Protein AF-A0A2G9TG13-F1 (afdb_monomer_lite)

Foldseek 3Di:
DDDPDDDDDDDDDDDDDDQLPPDDPVVLVPDDPVVNVVSCVDNVPGDDDCVVPPPVPDDQQPAFHPQPDAAPPPRHGGHHVVPDPD

Organism: Teladorsagia circumcincta (NCBI:txid45464)

Secondary structure (DSSP, 8-state):
-------PPP--------------HHHHTTS-HHHHHHHHHHHHHPPPPGGG-----SSTTSSPPPTT-B-TTT--BSS-GGG---

Sequence (86 aa):
GVNTGVVMRPSTAETGLVAPAHMNPEEFEKLSEEDQIAHIKDVSTAKYHSSNFQKKTTNIMSGPPPPTYTCNRCYQPGHWYKNCPM

Radius of gyration: 25.09 Å; chains: 1; bounding box: 49×34×72 Å

pLDDT: mean 73.38, std 18.07, range [38.03, 94.31]

InterPro domains:
  IPR001878 Zinc finger, CCHC-type [PS50158] (71-85)
  IPR025829 Zinc knuckle CX2CX3GHX4C [PF13696] (66-86)
  IPR036875 Zinc finger, CCHC-type superfamily [SSF57756] (52-85)

Structure (mmCIF, N/CA/C/O backbone):
data_AF-A0A2G9TG13-F1
#
_entry.id   AF-A0A2G9TG13-F1
#
loop_
_atom_site.group_PDB
_atom_site.id
_atom_site.type_symbol
_atom_site.label_atom_id
_atom_site.label_alt_id
_atom_site.label_comp_id
_atom_site.label_asym_id
_atom_site.label_entity_id
_atom_site.label_seq_id
_atom_site.pdbx_PDB_ins_code
_atom_site.Cartn_x
_atom_site.Cartn_y
_atom_site.Cartn_z
_atom_site.occupancy
_atom_site.B_iso_or_equiv
_atom_site.auth_seq_id
_atom_site.auth_comp_id
_atom_site.auth_asym_id
_atom_site.auth_atom_id
_atom_site.pdbx_PDB_model_num
ATOM 1 N N . GLY A 1 1 ? -8.342 -17.162 50.559 1.00 38.22 1 GLY A N 1
ATOM 2 C CA . GLY A 1 1 ? -9.549 -17.567 49.818 1.00 38.22 1 GLY A CA 1
ATOM 3 C C . GLY A 1 1 ? -9.575 -16.818 48.510 1.00 38.22 1 GLY A C 1
ATOM 4 O O . GLY A 1 1 ? -9.398 -15.609 48.536 1.00 38.22 1 GLY A O 1
ATOM 5 N N . VAL A 1 2 ? -9.722 -17.517 47.387 1.00 49.41 2 VAL A N 1
ATOM 6 C CA . VAL A 1 2 ? -9.891 -16.888 46.071 1.00 49.41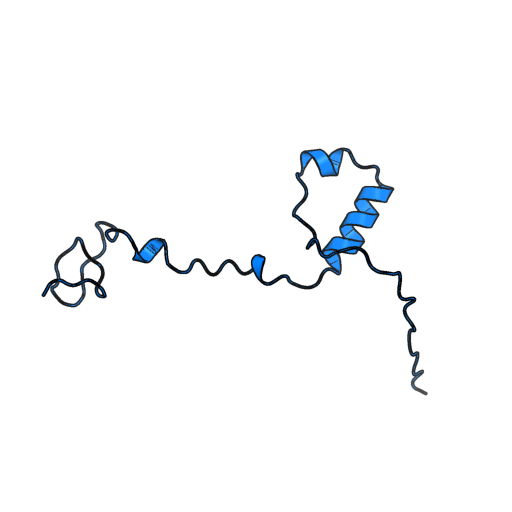 2 VAL A CA 1
ATOM 7 C C . VAL A 1 2 ? -11.386 -16.830 45.770 1.00 49.41 2 VAL A C 1
ATOM 9 O O . VAL A 1 2 ? -12.060 -17.855 45.746 1.00 49.41 2 VAL A O 1
ATOM 12 N N . ASN A 1 3 ? -11.934 -15.622 45.648 1.00 40.31 3 ASN A N 1
ATOM 13 C CA . ASN A 1 3 ? -13.332 -15.417 45.290 1.00 40.31 3 ASN A CA 1
ATOM 14 C C . ASN A 1 3 ? -13.503 -15.716 43.793 1.00 40.31 3 ASN A C 1
ATOM 16 O O . ASN A 1 3 ? -13.016 -14.984 42.938 1.00 40.31 3 ASN A O 1
ATOM 20 N N . THR A 1 4 ? -14.186 -16.815 43.489 1.00 53.50 4 THR A N 1
ATOM 21 C CA . THR A 1 4 ? -14.698 -17.143 42.158 1.00 53.50 4 THR A CA 1
ATOM 22 C C . THR A 1 4 ? -15.952 -16.308 41.894 1.00 53.50 4 THR A C 1
ATOM 24 O O . THR A 1 4 ? -17.067 -16.739 42.186 1.00 53.50 4 THR A O 1
ATOM 27 N N . GLY A 1 5 ? -15.784 -15.087 41.389 1.00 39.84 5 GLY A N 1
ATOM 28 C CA . GLY A 1 5 ? -16.891 -14.249 40.932 1.00 39.84 5 GLY A CA 1
ATOM 29 C C . GLY A 1 5 ? -17.221 -14.530 39.468 1.00 39.84 5 GLY A C 1
ATOM 30 O O . GLY A 1 5 ? -16.604 -13.958 38.573 1.00 39.84 5 GLY A O 1
ATOM 31 N N . VAL A 1 6 ? -18.190 -15.412 39.212 1.00 52.66 6 VAL A N 1
ATOM 32 C CA . VAL A 1 6 ? -18.829 -15.539 37.893 1.00 52.66 6 VAL A CA 1
ATOM 33 C C . VAL A 1 6 ? -19.605 -14.249 37.623 1.00 52.66 6 VAL A C 1
ATOM 35 O O . VAL A 1 6 ? -20.621 -13.987 38.261 1.00 52.66 6 VAL A O 1
ATOM 38 N N . VAL A 1 7 ? -19.132 -13.437 36.677 1.00 45.94 7 VAL A N 1
ATOM 39 C CA . VAL A 1 7 ? -19.880 -12.278 36.173 1.00 45.94 7 VAL A CA 1
ATOM 40 C C . VAL A 1 7 ? -20.863 -12.777 35.115 1.00 45.94 7 VAL A C 1
ATOM 42 O O . VAL A 1 7 ? -20.476 -13.039 33.975 1.00 45.94 7 VAL A O 1
ATOM 45 N N . MET A 1 8 ? -22.139 -12.922 35.484 1.00 44.53 8 MET A N 1
ATOM 46 C CA . MET A 1 8 ? -23.218 -13.044 34.501 1.00 44.53 8 MET A CA 1
ATOM 47 C C . MET A 1 8 ? -23.392 -11.704 33.778 1.00 44.53 8 MET A C 1
ATOM 49 O O . MET A 1 8 ? -23.599 -10.670 34.408 1.00 44.53 8 MET A O 1
ATOM 53 N N . ARG A 1 9 ? -23.304 -11.732 32.446 1.00 47.59 9 ARG A N 1
ATOM 54 C CA . ARG A 1 9 ? -23.627 -10.599 31.571 1.00 47.59 9 ARG A CA 1
ATOM 55 C C . ARG A 1 9 ? -25.092 -10.736 31.144 1.00 47.59 9 ARG A C 1
ATOM 57 O O . ARG A 1 9 ? -25.444 -11.821 30.675 1.00 47.59 9 ARG A O 1
ATOM 64 N N . PRO A 1 10 ? -25.945 -9.707 31.265 1.00 43.97 10 PRO A N 1
ATOM 65 C CA . PRO A 1 10 ? -27.260 -9.756 30.642 1.00 43.97 10 PRO A CA 1
ATOM 66 C C . PRO A 1 10 ? -27.087 -9.773 29.116 1.00 43.97 10 PRO A C 1
ATOM 68 O O . PRO A 1 10 ? -26.409 -8.915 28.553 1.00 43.97 10 PRO A O 1
ATOM 71 N N . SER A 1 11 ? -27.669 -10.780 28.455 1.00 44.72 11 SER A N 1
ATOM 72 C CA . SER A 1 11 ? -27.846 -10.773 27.000 1.00 44.72 11 SER A CA 1
ATOM 73 C C . SER A 1 11 ? -28.869 -9.702 26.661 1.00 44.72 11 SER A C 1
ATOM 75 O O . SER A 1 11 ? -30.059 -9.892 26.902 1.00 44.72 11 SER A O 1
ATOM 77 N N . THR A 1 12 ? -28.416 -8.581 26.114 1.00 38.81 12 THR A N 1
ATOM 78 C CA . THR A 1 12 ? -29.295 -7.711 25.339 1.00 38.81 12 THR A CA 1
ATOM 79 C C . THR A 1 12 ? -29.333 -8.222 23.908 1.00 38.81 12 THR A C 1
ATOM 81 O O . THR A 1 12 ? -28.303 -8.379 23.253 1.00 38.81 12 THR A O 1
ATOM 84 N N . ALA A 1 13 ? -30.565 -8.542 23.537 1.00 38.03 13 ALA A N 1
ATOM 85 C CA . ALA A 1 13 ? -31.086 -9.059 22.292 1.00 38.03 13 ALA A CA 1
ATOM 86 C C . ALA A 1 13 ? -30.468 -8.487 21.008 1.00 38.03 13 ALA A C 1
ATOM 88 O O . ALA A 1 13 ? -30.047 -7.336 20.921 1.00 38.03 13 ALA A O 1
ATOM 89 N N . GLU A 1 14 ? -30.495 -9.369 20.016 1.00 45.84 14 GLU A N 1
ATOM 90 C CA . GLU A 1 14 ? -30.340 -9.175 18.582 1.00 45.84 14 GLU A CA 1
ATOM 91 C C . GLU A 1 14 ? -30.530 -7.746 18.029 1.00 45.84 14 GLU A C 1
ATOM 93 O O . GLU A 1 14 ? -31.632 -7.210 17.934 1.00 45.84 14 GLU A O 1
ATOM 98 N N . THR A 1 15 ? -29.464 -7.161 17.484 1.00 39.56 15 THR A N 1
ATOM 99 C CA . THR A 1 15 ? -29.585 -6.271 16.321 1.00 39.56 15 THR A CA 1
ATOM 100 C C . THR A 1 15 ? -28.392 -6.522 15.406 1.00 39.56 15 THR A C 1
ATOM 102 O O . THR A 1 15 ? -27.269 -6.722 15.865 1.00 39.56 15 THR A O 1
ATOM 105 N N . GLY A 1 16 ? -28.683 -6.659 14.114 1.00 39.47 16 GLY A N 1
ATOM 106 C CA . GLY A 1 16 ? -27.799 -7.216 13.098 1.00 39.47 16 GLY A CA 1
ATOM 107 C C . GLY A 1 16 ? -26.410 -6.582 13.024 1.00 39.47 16 GLY A C 1
ATOM 108 O O . GLY A 1 16 ? -26.218 -5.387 13.218 1.00 39.47 16 GLY A O 1
ATOM 109 N N . LEU A 1 17 ? -25.455 -7.446 12.697 1.00 44.88 17 LEU A N 1
ATOM 110 C CA . LEU A 1 17 ? -24.038 -7.183 12.491 1.00 44.88 17 LEU A CA 1
ATOM 111 C C . LEU A 1 17 ? -23.797 -5.988 11.554 1.00 44.88 17 LEU A C 1
ATOM 113 O O . LEU A 1 17 ? -23.898 -6.119 10.336 1.00 44.88 17 LEU A O 1
ATOM 117 N N . VAL A 1 18 ? -23.358 -4.864 12.109 1.00 46.72 18 VAL A N 1
ATOM 118 C CA . VAL A 1 18 ? -22.498 -3.923 11.392 1.00 46.72 18 VAL A CA 1
ATOM 119 C C . VAL A 1 18 ? -21.267 -3.777 12.271 1.00 46.72 18 VAL A C 1
ATOM 121 O O . VAL A 1 18 ? -21.363 -3.312 13.403 1.00 46.72 18 VAL A O 1
ATOM 124 N N . ALA A 1 19 ? -20.120 -4.277 11.801 1.00 51.12 19 ALA A N 1
ATOM 125 C CA . ALA A 1 19 ? -18.840 -4.001 12.451 1.00 51.12 19 ALA A CA 1
ATOM 126 C C . ALA A 1 19 ? -18.751 -2.488 12.707 1.00 51.12 19 ALA A C 1
ATOM 128 O O . ALA A 1 19 ? -1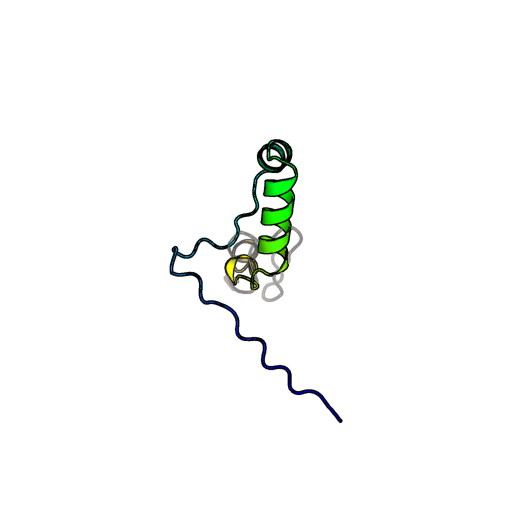9.198 -1.749 11.827 1.00 51.12 19 ALA A O 1
ATOM 129 N N . PRO A 1 20 ? -18.216 -2.018 13.850 1.00 54.59 20 PRO A N 1
ATOM 130 C CA . PRO A 1 20 ? -18.163 -0.591 14.121 1.00 54.59 20 PRO A CA 1
ATOM 131 C C . PRO A 1 20 ? -17.376 0.068 12.994 1.00 54.59 20 PRO A C 1
ATOM 133 O O . PRO A 1 20 ? -16.167 -0.127 12.841 1.00 54.59 20 PRO A O 1
ATOM 136 N N . ALA A 1 21 ? -18.114 0.747 12.123 1.00 59.41 21 ALA A N 1
ATOM 137 C CA . ALA A 1 21 ? -17.561 1.455 10.998 1.00 59.41 21 ALA A CA 1
ATOM 138 C C . ALA A 1 21 ? -16.777 2.634 11.567 1.00 59.41 21 ALA A C 1
ATOM 140 O O . ALA A 1 21 ? -17.215 3.275 12.522 1.00 59.41 21 ALA A O 1
ATOM 141 N N . HIS A 1 22 ? -15.613 2.909 10.988 1.00 63.81 22 HIS A N 1
ATOM 142 C CA . HIS A 1 22 ? -14.880 4.135 11.260 1.00 63.81 22 HIS A CA 1
ATOM 143 C C . HIS A 1 22 ? -15.799 5.324 10.923 1.00 63.81 22 HIS A C 1
ATOM 145 O O . HIS A 1 22 ? -16.022 5.611 9.747 1.00 63.81 22 HIS A O 1
ATOM 151 N N . MET A 1 23 ? -16.384 5.953 11.949 1.00 73.94 23 MET A N 1
ATOM 152 C CA . MET A 1 23 ? -17.230 7.142 11.810 1.00 73.94 23 MET A CA 1
ATOM 153 C C . MET A 1 23 ? -16.404 8.295 11.226 1.00 73.94 23 MET A C 1
ATOM 155 O O . MET A 1 23 ? -15.193 8.376 11.453 1.00 73.94 23 MET A O 1
ATOM 159 N N . ASN A 1 24 ? -17.038 9.184 10.458 1.00 81.12 24 ASN A N 1
ATOM 160 C CA . ASN A 1 24 ? -16.345 10.366 9.953 1.00 81.12 24 ASN A CA 1
ATOM 161 C C . ASN A 1 24 ? -15.977 11.299 11.121 1.00 81.12 24 ASN A C 1
ATOM 163 O O . ASN A 1 24 ? -16.809 11.504 12.009 1.00 81.12 24 ASN A O 1
ATOM 167 N N . PRO A 1 25 ? -14.777 11.911 11.116 1.00 80.44 25 PRO A N 1
ATOM 168 C CA . PRO A 1 25 ? -14.337 12.804 12.191 1.00 80.44 25 PRO A CA 1
ATOM 169 C C . PRO A 1 25 ? -15.316 13.954 12.474 1.00 80.44 25 PRO A C 1
ATOM 171 O O . PRO A 1 25 ? -15.599 14.255 13.627 1.00 80.44 25 PRO A O 1
ATOM 174 N N . GLU A 1 26 ? -15.895 14.540 11.425 1.00 82.06 26 GLU A N 1
ATOM 175 C CA . GLU A 1 26 ? -16.823 15.677 11.520 1.00 82.06 26 GLU A CA 1
ATOM 176 C C . GLU A 1 26 ? -18.184 15.294 12.124 1.00 82.06 26 GLU A C 1
ATOM 178 O O . GLU A 1 26 ? -18.860 16.114 12.746 1.00 82.06 26 GLU A O 1
ATOM 183 N N . GLU A 1 27 ? -18.605 14.040 11.946 1.00 80.00 27 GLU A N 1
ATOM 184 C CA . GLU A 1 27 ? -19.839 13.521 12.543 1.00 80.00 27 GLU A CA 1
ATOM 185 C C . GLU A 1 27 ? -19.625 13.178 14.018 1.00 80.00 27 GLU A C 1
ATOM 187 O O . GLU A 1 27 ? -20.515 13.393 14.839 1.00 80.00 27 GLU A O 1
ATOM 192 N N . PHE A 1 28 ? -18.421 12.721 14.370 1.00 80.31 28 PHE A N 1
ATOM 193 C CA . PHE A 1 28 ? -18.042 12.420 15.745 1.00 80.31 28 PHE A CA 1
ATOM 194 C C . PHE A 1 28 ? -17.971 13.673 16.630 1.00 80.31 28 PHE A C 1
ATOM 196 O O . PHE A 1 28 ? -18.406 13.631 17.776 1.00 80.31 28 PHE A O 1
ATOM 203 N N . GLU A 1 29 ? -17.486 14.796 16.095 1.00 84.44 29 GLU A N 1
ATOM 204 C CA . GLU A 1 29 ? -17.430 16.081 16.814 1.00 84.44 29 GLU A CA 1
ATOM 205 C C . GLU A 1 29 ? -18.809 16.724 17.039 1.00 84.44 29 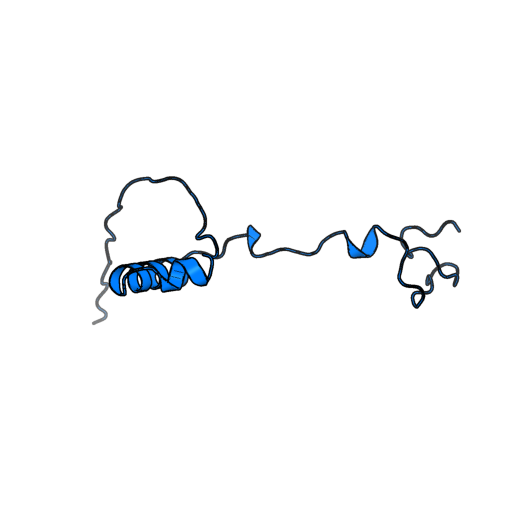GLU A C 1
ATOM 207 O O . GLU A 1 29 ? -18.944 17.618 17.872 1.00 84.44 29 GLU A O 1
ATOM 212 N N . LYS A 1 30 ? -19.842 16.281 16.311 1.00 87.25 30 LYS A N 1
ATOM 213 C CA . LYS A 1 30 ? -21.217 16.789 16.445 1.00 87.25 30 LYS A CA 1
ATOM 214 C C . LYS A 1 30 ? -22.055 16.010 17.472 1.00 87.25 30 LYS A C 1
ATOM 216 O O . LYS A 1 30 ? -23.135 16.473 17.839 1.00 87.25 30 LYS A O 1
ATOM 221 N N . LEU A 1 31 ? -21.595 14.841 17.918 1.00 78.62 31 LEU A N 1
ATOM 222 C CA . LEU A 1 31 ? -22.281 14.046 18.941 1.00 78.62 31 LEU A CA 1
ATOM 223 C C . LEU A 1 31 ? -22.200 14.734 20.310 1.00 78.62 31 LEU A C 1
ATOM 225 O O . LEU A 1 31 ? -21.264 15.487 20.580 1.00 78.62 31 LEU A O 1
ATOM 229 N N . SER A 1 32 ? -23.178 14.474 21.182 1.00 90.75 32 SER A N 1
ATOM 230 C CA . SER A 1 32 ? -23.075 14.916 22.574 1.00 90.75 32 SER A CA 1
ATOM 231 C C . SER A 1 32 ? -21.933 14.175 23.274 1.00 90.75 32 SER A C 1
ATOM 233 O O . SER A 1 32 ? -21.533 13.086 22.850 1.00 90.75 32 SER A O 1
ATOM 235 N N . GLU A 1 33 ? -21.409 14.745 24.360 1.00 86.50 33 GLU A N 1
ATOM 236 C CA . GLU A 1 33 ? -20.320 14.121 25.120 1.00 86.50 33 GLU A CA 1
ATOM 237 C C . GLU A 1 33 ? -20.703 12.705 25.585 1.00 86.50 33 GLU A C 1
ATOM 239 O O . GLU A 1 33 ? -19.886 11.784 25.546 1.00 86.50 33 GLU A O 1
ATOM 244 N N . GLU A 1 34 ? -21.969 12.488 25.949 1.00 88.12 34 G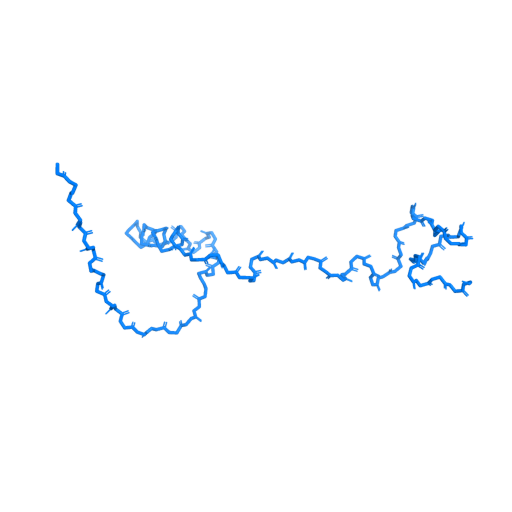LU A N 1
ATOM 245 C CA . GLU A 1 34 ? -22.483 11.186 26.373 1.00 88.12 34 GLU A CA 1
ATOM 246 C C . GLU A 1 34 ? -22.455 10.150 25.243 1.00 88.12 34 GLU A C 1
ATOM 248 O O . GLU A 1 34 ? -21.993 9.020 25.450 1.00 88.12 34 GLU A O 1
ATOM 253 N N . ASP A 1 35 ? -22.898 10.536 24.047 1.00 86.62 35 ASP A N 1
ATOM 254 C CA . ASP A 1 35 ? -22.931 9.656 22.877 1.00 86.62 35 ASP A CA 1
ATOM 255 C C . ASP A 1 35 ? -21.518 9.362 22.361 1.00 86.62 35 ASP A C 1
ATOM 257 O O . ASP A 1 35 ? -21.200 8.232 21.972 1.00 86.62 35 ASP A O 1
ATOM 261 N N . GLN A 1 36 ? -20.628 10.351 22.442 1.00 87.25 36 GLN A N 1
ATOM 262 C CA . GLN A 1 36 ? -19.215 10.201 22.120 1.00 87.25 36 GLN A CA 1
ATOM 263 C C . GLN A 1 36 ? -18.547 9.163 23.038 1.00 87.25 36 GLN A C 1
ATOM 265 O O . GLN A 1 36 ? -17.841 8.262 22.574 1.00 87.25 36 GLN A O 1
ATOM 270 N N . ILE A 1 37 ? -18.812 9.235 24.347 1.00 89.56 37 ILE A N 1
ATOM 271 C CA . ILE A 1 37 ? -18.288 8.289 25.341 1.00 89.56 37 ILE A CA 1
ATOM 272 C C . ILE A 1 37 ? -18.866 6.884 25.126 1.00 89.56 37 ILE A C 1
ATOM 274 O O . ILE A 1 37 ? -18.140 5.895 25.273 1.00 89.56 37 ILE A O 1
ATOM 278 N N . ALA A 1 38 ? -20.153 6.768 24.785 1.00 88.38 38 ALA A N 1
ATOM 279 C CA . ALA A 1 38 ? -20.778 5.487 24.467 1.00 88.38 38 ALA A CA 1
ATOM 280 C C . ALA A 1 38 ? -20.129 4.837 23.234 1.00 88.38 38 ALA A C 1
ATOM 282 O O . ALA A 1 38 ? -19.779 3.656 23.278 1.00 88.38 38 ALA A O 1
ATOM 283 N N . HIS A 1 39 ? -19.868 5.626 22.188 1.00 86.25 39 HIS A N 1
ATOM 284 C CA . HIS A 1 39 ? -19.183 5.161 20.985 1.00 86.25 39 HIS A CA 1
ATOM 285 C C . HIS A 1 39 ? -17.761 4.669 21.286 1.00 86.25 39 HIS A C 1
ATOM 287 O O . HIS A 1 39 ? -17.384 3.571 20.879 1.00 86.25 39 HIS A O 1
ATOM 293 N N . ILE A 1 40 ? -16.979 5.422 22.070 1.00 87.50 40 ILE A N 1
ATOM 294 C CA . ILE A 1 40 ? -15.618 5.014 22.460 1.00 87.50 40 ILE A CA 1
ATOM 295 C C . ILE A 1 40 ? -15.642 3.687 23.237 1.00 87.50 40 ILE A C 1
ATOM 297 O O . ILE A 1 40 ? -14.806 2.810 22.999 1.00 87.50 40 ILE A O 1
ATOM 301 N N . LYS A 1 41 ? -16.596 3.509 24.161 1.00 89.44 41 LYS A N 1
ATOM 302 C CA . LYS A 1 41 ? -16.743 2.264 24.937 1.00 89.44 41 LYS A CA 1
ATOM 303 C C . LYS A 1 41 ? -17.066 1.063 24.048 1.00 89.44 41 LYS A C 1
ATOM 305 O O . LYS A 1 41 ? -16.517 -0.017 24.267 1.00 89.44 41 LYS A O 1
ATOM 310 N N . ASP A 1 42 ? -17.910 1.252 23.043 1.00 86.50 42 ASP A N 1
ATOM 311 C CA . ASP A 1 42 ? -18.266 0.190 22.105 1.00 86.50 42 ASP A CA 1
ATOM 312 C C . ASP A 1 42 ? -17.078 -0.183 21.200 1.00 86.50 42 ASP A C 1
ATOM 314 O O . ASP A 1 42 ? -16.611 -1.324 21.210 1.00 86.50 42 ASP A O 1
ATOM 318 N N . VAL A 1 43 ? -16.479 0.802 20.519 1.00 84.25 43 VAL A N 1
ATOM 319 C CA . VAL A 1 43 ? -15.356 0.583 19.589 1.00 84.25 43 VAL A CA 1
ATOM 320 C C . VAL A 1 43 ? -14.132 -0.005 20.292 1.00 84.25 43 VAL A C 1
ATOM 322 O O . VAL A 1 43 ? -13.478 -0.895 19.749 1.00 84.25 43 VAL A O 1
ATOM 325 N N . SER A 1 44 ? -13.822 0.452 21.510 1.00 85.31 44 SER A N 1
ATOM 326 C CA . SER A 1 44 ? -12.651 -0.032 22.257 1.00 85.31 44 SER A CA 1
ATOM 327 C C . SER A 1 44 ? -12.760 -1.494 22.696 1.00 85.31 44 SER A C 1
ATOM 329 O O . SER A 1 44 ? -11.735 -2.146 22.893 1.00 85.31 44 SER A O 1
ATOM 331 N N . THR A 1 45 ? -13.978 -2.029 22.832 1.00 84.69 45 THR A N 1
ATOM 332 C CA . THR A 1 45 ? -14.211 -3.433 23.212 1.00 84.69 45 THR A CA 1
ATOM 333 C C . THR A 1 45 ? -14.595 -4.322 22.030 1.00 84.69 45 THR A C 1
ATOM 335 O O . THR A 1 45 ? -14.695 -5.547 22.178 1.00 84.69 45 THR A O 1
ATOM 338 N N . ALA A 1 46 ? -14.765 -3.731 20.846 1.00 84.38 46 ALA A N 1
ATOM 339 C CA . ALA A 1 46 ? -15.116 -4.444 19.636 1.00 84.38 46 ALA A CA 1
ATOM 340 C C . ALA A 1 46 ? -14.053 -5.486 19.262 1.00 84.38 46 ALA A C 1
ATOM 342 O O . ALA A 1 46 ? -12.841 -5.258 19.311 1.00 84.38 46 ALA A O 1
ATOM 343 N N . LYS A 1 47 ? -14.519 -6.668 18.851 1.00 85.94 47 LYS A N 1
ATOM 344 C CA . LYS A 1 47 ? -13.632 -7.729 18.367 1.00 85.94 47 LYS A CA 1
ATOM 345 C C . LYS A 1 47 ? -12.980 -7.305 17.055 1.00 85.94 47 LYS A C 1
ATOM 347 O O . LYS A 1 47 ? -13.630 -6.729 16.184 1.00 85.94 47 LYS A O 1
ATOM 352 N N . TYR A 1 48 ? -11.714 -7.681 16.885 1.00 82.94 48 TYR A N 1
ATOM 353 C CA . TYR A 1 48 ? -10.996 -7.475 15.634 1.00 82.94 48 TYR A CA 1
ATOM 354 C C . TYR A 1 48 ? -11.760 -8.099 14.458 1.00 82.94 48 TYR A C 1
ATOM 356 O O . TYR A 1 48 ? -11.962 -9.314 14.409 1.00 82.94 48 TYR A O 1
ATOM 364 N N . HIS A 1 49 ? -12.177 -7.265 13.508 1.00 79.69 49 HIS A N 1
ATOM 365 C CA . HIS A 1 49 ? -12.855 -7.724 12.299 1.00 79.69 49 HIS A CA 1
ATOM 366 C C . HIS A 1 49 ? -11.837 -8.088 11.211 1.00 79.69 49 HIS A C 1
ATOM 368 O O . HIS A 1 49 ? -10.915 -7.317 10.947 1.00 79.69 49 HIS A O 1
ATOM 374 N N . SER A 1 50 ? -12.028 -9.218 10.523 1.00 78.06 50 SER A N 1
ATOM 375 C CA . SER A 1 50 ? -11.134 -9.686 9.449 1.00 78.06 50 SER A CA 1
ATOM 376 C C . SER A 1 50 ? -11.016 -8.701 8.282 1.00 78.06 50 SER A C 1
ATOM 378 O O . SER A 1 50 ? -9.968 -8.635 7.653 1.00 78.06 50 SER A O 1
ATOM 380 N N . SER A 1 51 ? -12.031 -7.872 8.025 1.00 79.00 51 SER A N 1
ATOM 381 C CA . SER A 1 51 ? -11.947 -6.793 7.024 1.00 79.00 51 SER A CA 1
ATOM 382 C C . SER A 1 51 ? -10.889 -5.730 7.337 1.00 79.00 51 SER A C 1
ATOM 384 O O . SER A 1 51 ? -10.378 -5.131 6.393 1.00 79.00 51 SER A O 1
ATOM 386 N N . ASN A 1 52 ? -10.521 -5.517 8.612 1.00 77.75 52 ASN A N 1
ATOM 387 C CA . ASN A 1 52 ? -9.384 -4.653 8.972 1.00 77.75 52 ASN A CA 1
ATOM 388 C C . ASN A 1 52 ? -8.058 -5.251 8.491 1.00 77.75 52 ASN A C 1
ATOM 390 O O . ASN A 1 52 ? -7.106 -4.527 8.201 1.00 77.75 52 ASN A O 1
ATOM 394 N N . PHE A 1 53 ? -7.999 -6.577 8.357 1.00 79.94 53 PHE A N 1
AT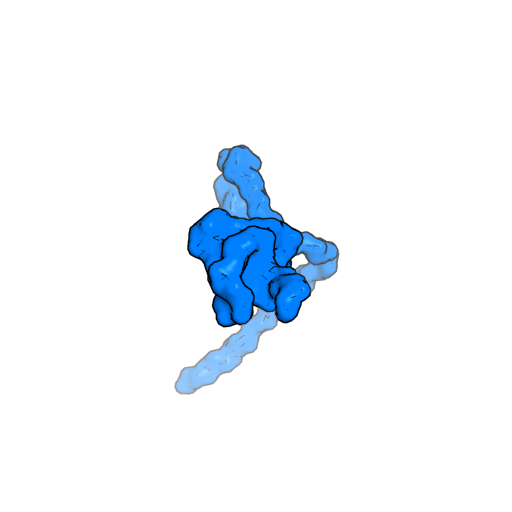OM 395 C CA . PHE A 1 53 ? -6.892 -7.261 7.714 1.00 79.94 53 PHE A CA 1
ATOM 396 C C . PHE A 1 53 ? -7.051 -7.182 6.194 1.00 79.94 53 PHE A C 1
ATOM 398 O O . PHE A 1 53 ? -7.376 -8.147 5.503 1.00 79.94 53 PHE A O 1
ATOM 405 N N . GLN A 1 54 ? -6.775 -6.004 5.643 1.00 75.69 54 GLN A N 1
ATOM 406 C CA . GLN A 1 54 ? -6.565 -5.852 4.211 1.00 75.69 54 GLN A CA 1
ATOM 407 C C . GLN A 1 54 ? -5.167 -6.388 3.888 1.00 75.69 54 GLN A C 1
ATOM 409 O O . GLN A 1 54 ? -4.193 -5.636 3.782 1.00 75.69 54 GLN A O 1
ATOM 414 N N . LYS A 1 55 ? -5.039 -7.712 3.724 1.00 70.06 55 LYS A N 1
ATOM 415 C CA . LYS A 1 55 ? -3.873 -8.261 3.031 1.00 70.06 55 LYS A CA 1
ATOM 416 C C . LYS A 1 55 ? -3.946 -7.663 1.636 1.00 70.06 55 LYS A C 1
ATOM 418 O O . LYS A 1 55 ? -4.837 -8.027 0.874 1.00 70.06 55 LYS A O 1
ATOM 423 N N . LYS A 1 56 ? -3.049 -6.724 1.320 1.00 63.78 56 LYS A N 1
ATOM 424 C CA . LYS A 1 56 ? -2.872 -6.148 -0.023 1.00 63.78 56 LYS A CA 1
ATOM 425 C C . LYS A 1 56 ? -2.334 -7.238 -0.946 1.00 63.78 56 LYS A C 1
ATOM 427 O O . LYS A 1 56 ? -1.200 -7.214 -1.407 1.00 63.78 56 LYS A O 1
ATOM 432 N N . THR A 1 57 ? -3.132 -8.275 -1.114 1.00 61.09 57 THR A N 1
ATOM 433 C CA . THR A 1 57 ? -2.903 -9.344 -2.044 1.00 61.09 57 THR A CA 1
ATOM 434 C C . THR A 1 57 ? -3.223 -8.756 -3.410 1.00 61.09 57 THR A C 1
ATOM 436 O O . THR A 1 57 ? -4.179 -8.003 -3.594 1.00 61.09 57 THR A O 1
ATOM 439 N N . THR A 1 58 ? -2.384 -9.072 -4.379 1.00 54.69 58 THR A N 1
ATOM 440 C CA . THR A 1 58 ? -2.668 -9.012 -5.816 1.00 54.69 58 THR A CA 1
ATOM 441 C C . THR A 1 58 ? -2.583 -7.710 -6.617 1.00 54.69 58 THR A C 1
ATOM 443 O O . THR A 1 58 ? -2.339 -7.865 -7.806 1.00 54.69 58 THR A O 1
ATOM 446 N N . ASN A 1 59 ? -2.638 -6.468 -6.112 1.00 56.44 59 ASN A N 1
ATOM 447 C CA . ASN A 1 59 ? -2.558 -5.340 -7.079 1.00 56.44 59 ASN A CA 1
ATOM 448 C C . ASN A 1 59 ? -1.121 -5.004 -7.549 1.00 56.44 59 ASN A C 1
ATOM 450 O O . ASN A 1 59 ? -0.872 -4.875 -8.741 1.00 56.44 59 ASN A O 1
ATOM 454 N N . ILE A 1 60 ? -0.124 -4.990 -6.657 1.00 63.22 60 ILE A N 1
ATOM 455 C CA . ILE A 1 60 ? 1.269 -4.690 -7.062 1.00 63.22 60 ILE A CA 1
ATOM 456 C C . ILE A 1 60 ? 1.881 -5.714 -8.031 1.00 63.22 60 ILE A C 1
ATOM 458 O O . ILE A 1 60 ? 2.835 -5.384 -8.722 1.00 63.22 60 ILE A O 1
ATOM 462 N N . MET A 1 61 ? 1.360 -6.943 -8.089 1.00 60.69 61 MET A N 1
ATOM 463 C CA . MET A 1 61 ? 1.913 -8.015 -8.931 1.00 60.69 61 MET A CA 1
ATOM 464 C C . MET A 1 61 ? 1.095 -8.301 -10.197 1.00 60.69 61 MET A C 1
ATOM 466 O O . MET A 1 61 ? 1.465 -9.198 -10.948 1.00 60.69 61 MET A O 1
ATOM 470 N N . SER A 1 62 ? -0.007 -7.578 -10.428 1.00 66.25 62 SER A N 1
ATOM 471 C CA . SER A 1 62 ? -0.896 -7.805 -11.583 1.00 66.25 62 SER A CA 1
ATOM 472 C C . SER A 1 62 ? -0.712 -6.788 -12.718 1.00 66.25 62 SER A C 1
ATOM 474 O O .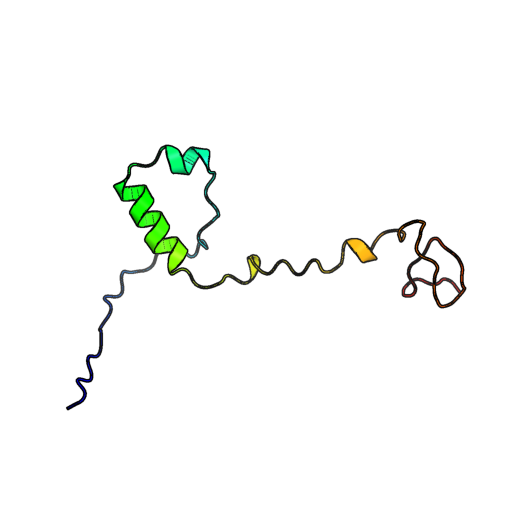 SER A 1 62 ? -1.375 -6.898 -13.743 1.00 66.25 62 SER A O 1
ATOM 476 N N . GLY A 1 63 ? 0.189 -5.812 -12.562 1.00 73.44 63 GLY A N 1
ATOM 477 C CA . GLY A 1 63 ? 0.570 -4.849 -13.603 1.00 73.44 63 GLY A CA 1
ATOM 478 C C . GLY A 1 63 ? 2.023 -5.022 -14.065 1.00 73.44 63 GLY A C 1
ATOM 479 O O . GLY A 1 63 ? 2.756 -5.813 -13.462 1.00 73.44 63 GLY A O 1
ATOM 480 N N . PRO A 1 64 ? 2.467 -4.293 -15.108 1.00 77.38 64 PRO A N 1
ATOM 481 C CA . PRO A 1 64 ? 3.880 -4.246 -15.474 1.00 77.38 64 PRO A CA 1
ATOM 482 C C . PRO A 1 64 ? 4.708 -3.834 -14.245 1.00 77.38 64 PRO A C 1
ATOM 484 O O . PRO A 1 64 ? 4.310 -2.911 -13.525 1.00 77.38 64 PRO A O 1
ATOM 487 N N . PRO A 1 65 ? 5.815 -4.538 -13.947 1.00 86.38 65 PRO A N 1
ATOM 488 C CA . PRO A 1 65 ? 6.626 -4.219 -12.786 1.00 86.38 65 PRO A CA 1
ATOM 489 C C . PRO A 1 65 ? 7.213 -2.804 -12.913 1.00 86.38 65 PRO A C 1
ATOM 491 O O . PRO A 1 65 ? 7.347 -2.290 -14.029 1.00 86.38 65 PRO A O 1
ATOM 494 N N . PRO A 1 66 ? 7.606 -2.171 -11.795 1.00 86.50 66 PRO A N 1
ATOM 495 C CA . PRO A 1 66 ? 8.306 -0.892 -11.832 1.00 86.50 66 PRO A CA 1
ATOM 496 C C . PRO A 1 66 ? 9.532 -0.934 -12.768 1.00 86.50 66 PRO A C 1
ATOM 498 O O . PRO A 1 66 ? 10.180 -1.979 -12.847 1.00 86.50 66 PRO A O 1
ATOM 501 N N . PRO A 1 67 ? 9.925 0.183 -13.413 1.00 83.38 67 PRO A N 1
ATOM 502 C CA . PRO A 1 67 ? 11.074 0.220 -14.332 1.00 83.38 67 PRO A CA 1
ATOM 503 C C . PRO A 1 67 ? 12.409 -0.209 -13.707 1.00 83.38 67 PRO A C 1
ATOM 505 O O . PRO A 1 67 ? 13.336 -0.587 -14.413 1.00 83.38 67 PRO A O 1
ATOM 508 N N . THR A 1 68 ? 12.512 -0.141 -12.379 1.00 88.81 68 THR A N 1
ATOM 509 C CA . THR A 1 68 ? 13.686 -0.557 -11.604 1.00 88.81 68 THR A CA 1
ATOM 510 C C . THR A 1 68 ? 13.771 -2.067 -11.389 1.00 88.81 68 THR A C 1
ATOM 512 O O . THR A 1 68 ? 14.795 -2.563 -10.926 1.00 88.81 68 THR A O 1
ATOM 515 N N . TYR A 1 69 ? 12.704 -2.809 -11.681 1.00 90.62 69 TYR A N 1
ATOM 516 C CA . TYR A 1 69 ? 12.676 -4.253 -11.529 1.00 90.62 69 TYR A CA 1
ATOM 517 C C . TYR A 1 69 ? 13.209 -4.942 -12.788 1.00 90.62 69 TYR A C 1
ATOM 519 O O . TYR A 1 69 ? 12.666 -4.791 -13.885 1.00 90.62 69 TYR A O 1
ATOM 527 N N . THR A 1 70 ? 14.222 -5.780 -12.593 1.00 93.19 70 THR A N 1
ATOM 528 C CA . THR A 1 70 ? 14.778 -6.661 -13.622 1.00 93.19 70 THR A CA 1
ATOM 529 C C . THR A 1 70 ? 14.401 -8.102 -13.302 1.00 93.19 70 THR A C 1
ATOM 531 O O . THR A 1 70 ? 14.593 -8.561 -12.177 1.00 93.19 70 THR A O 1
ATOM 534 N N . CYS A 1 71 ? 13.875 -8.841 -14.280 1.00 92.75 71 CYS A N 1
ATOM 535 C CA . CYS A 1 71 ? 13.474 -10.230 -14.082 1.00 92.75 71 CYS A CA 1
ATOM 536 C C . CYS A 1 71 ? 14.683 -11.132 -13.773 1.00 92.75 71 CYS A C 1
ATOM 538 O O . CYS A 1 71 ? 15.594 -11.246 -14.583 1.00 92.75 71 CYS A O 1
ATOM 540 N N . ASN A 1 72 ? 14.665 -11.868 -12.659 1.00 93.19 72 ASN A N 1
ATOM 541 C CA . ASN A 1 72 ? 15.749 -12.795 -12.286 1.00 93.19 72 ASN A CA 1
ATOM 542 C C . ASN A 1 72 ? 15.833 -14.071 -13.152 1.00 93.19 72 ASN A C 1
ATOM 544 O O . ASN A 1 72 ? 16.694 -14.908 -12.895 1.00 93.19 72 ASN A O 1
ATOM 548 N N . ARG A 1 73 ? 14.931 -14.263 -14.127 1.00 94.25 73 ARG A N 1
ATOM 549 C CA . ARG A 1 73 ? 14.931 -15.431 -15.027 1.00 94.25 73 ARG A CA 1
ATOM 550 C C . ARG A 1 73 ? 15.617 -15.143 -16.359 1.00 94.25 73 ARG A C 1
ATOM 552 O O . ARG A 1 73 ? 16.459 -15.921 -16.782 1.00 94.25 73 ARG A O 1
ATOM 559 N N . CYS A 1 74 ? 15.253 -14.037 -17.009 1.00 94.31 74 CYS A N 1
ATOM 560 C CA . CYS A 1 74 ? 15.791 -13.650 -18.319 1.00 94.31 74 CYS A CA 1
ATOM 561 C C . CYS A 1 74 ? 16.619 -12.357 -18.286 1.00 94.31 74 CYS A C 1
ATOM 563 O O . CYS A 1 74 ? 17.102 -11.916 -19.325 1.00 94.31 74 CYS A O 1
ATOM 565 N N . TYR A 1 75 ? 16.748 -11.721 -17.118 1.00 93.44 75 TYR A N 1
ATOM 566 C CA . TYR A 1 75 ? 17.492 -10.476 -16.907 1.00 93.44 75 TYR A CA 1
ATOM 567 C C . TYR A 1 75 ? 17.029 -9.297 -17.778 1.00 93.44 75 TYR A C 1
ATOM 569 O O . TYR A 1 75 ? 17.799 -8.377 -18.035 1.00 93.44 75 TYR A O 1
ATOM 577 N N . GLN A 1 76 ? 15.760 -9.302 -18.202 1.00 91.31 76 GLN A N 1
ATOM 578 C CA . GLN A 1 76 ? 15.128 -8.200 -18.934 1.00 91.31 76 GLN A CA 1
ATOM 579 C C . GLN A 1 76 ? 14.099 -7.474 -18.049 1.00 91.31 76 GLN A C 1
ATOM 581 O O . GLN A 1 76 ? 13.452 -8.120 -17.214 1.00 91.31 76 GLN A O 1
ATOM 586 N N . PRO A 1 77 ? 13.931 -6.149 -18.203 1.00 90.94 77 PRO A N 1
ATOM 587 C CA . PRO A 1 77 ? 12.871 -5.398 -17.536 1.00 90.94 77 PRO A CA 1
ATOM 588 C C . PRO A 1 77 ? 11.499 -5.637 -18.196 1.00 90.94 77 PRO A C 1
ATOM 590 O O . PRO A 1 77 ? 11.394 -6.213 -19.279 1.00 90.94 77 PRO A O 1
ATOM 593 N N . GLY A 1 78 ? 10.425 -5.170 -17.550 1.00 88.81 78 GLY A N 1
ATOM 594 C CA . GLY A 1 78 ? 9.088 -5.077 -18.161 1.00 88.81 78 GLY A CA 1
ATOM 595 C C . GLY A 1 78 ? 8.104 -6.212 -17.853 1.00 88.81 78 GLY A C 1
ATOM 596 O O . GLY A 1 78 ? 6.940 -6.114 -18.229 1.00 88.81 78 GLY A O 1
ATOM 597 N N . HIS A 1 79 ? 8.509 -7.258 -17.129 1.00 90.75 79 HIS A N 1
ATOM 598 C CA . HIS A 1 79 ? 7.603 -8.319 -16.666 1.00 90.75 79 HIS A CA 1
ATOM 599 C C . HIS A 1 79 ? 8.055 -8.897 -15.323 1.00 90.75 79 HIS A C 1
ATOM 601 O O . HIS A 1 79 ? 9.247 -8.928 -15.030 1.00 90.75 79 HIS A O 1
ATOM 607 N N . TRP A 1 80 ? 7.116 -9.372 -14.502 1.00 90.50 80 TRP A N 1
ATOM 608 C CA . TRP A 1 80 ? 7.437 -10.092 -13.267 1.00 90.50 80 TRP A CA 1
ATOM 609 C C . TRP A 1 80 ? 8.046 -11.464 -13.565 1.00 90.50 80 TRP A C 1
ATOM 611 O O . TRP A 1 80 ? 7.675 -12.101 -14.546 1.00 90.50 80 TRP A O 1
ATOM 621 N N . TYR A 1 81 ? 8.880 -11.987 -12.659 1.00 90.12 81 TYR A N 1
ATOM 622 C CA . TYR A 1 81 ? 9.423 -13.355 -12.745 1.00 90.12 81 TYR A CA 1
ATOM 623 C C . TYR A 1 81 ? 8.347 -14.427 -13.018 1.00 90.12 81 TYR A C 1
ATOM 625 O O . TYR A 1 81 ? 8.579 -15.364 -13.778 1.00 90.12 81 TYR A O 1
ATOM 633 N N . LYS A 1 82 ? 7.148 -14.262 -12.436 1.00 86.69 82 LYS A N 1
ATOM 634 C CA . LYS A 1 82 ? 5.993 -15.162 -12.624 1.00 86.69 82 LYS A CA 1
ATOM 635 C C . LYS A 1 82 ? 5.434 -15.155 -14.057 1.00 86.69 82 LYS A C 1
ATOM 637 O O . LYS A 1 82 ? 4.800 -16.125 -14.449 1.00 86.69 82 LYS A O 1
ATOM 642 N N . ASN A 1 83 ? 5.668 -14.085 -14.814 1.00 86.62 83 ASN A N 1
ATOM 643 C CA . ASN A 1 83 ? 5.154 -13.841 -16.163 1.00 86.62 83 ASN A CA 1
ATOM 644 C C . ASN A 1 83 ? 6.293 -13.745 -17.193 1.00 86.62 83 ASN A C 1
ATOM 646 O O . ASN A 1 83 ? 6.169 -13.030 -18.185 1.00 86.62 83 ASN A O 1
ATOM 650 N N . CYS A 1 84 ? 7.424 -14.409 -16.943 1.00 91.00 84 CYS A N 1
ATOM 651 C CA . CYS A 1 84 ? 8.548 -14.403 -17.873 1.00 91.00 84 CYS A CA 1
ATOM 652 C C . CYS A 1 84 ? 8.172 -15.127 -19.182 1.00 91.00 84 CYS A C 1
ATOM 654 O O . CYS A 1 84 ? 7.755 -16.283 -19.109 1.00 91.00 84 CYS A O 1
ATOM 656 N N . PRO A 1 85 ? 8.301 -14.475 -20.356 1.00 87.44 85 PRO A N 1
ATOM 657 C CA . PRO A 1 85 ? 7.942 -15.058 -21.654 1.00 87.44 85 PRO A CA 1
ATOM 658 C C . PRO A 1 85 ? 9.015 -16.004 -22.225 1.00 87.44 85 PRO A C 1
ATOM 660 O O . PRO A 1 85 ? 8.841 -16.512 -23.329 1.00 87.44 85 PRO A O 1
ATOM 663 N N . MET A 1 86 ? 10.123 -16.191 -21.497 1.00 77.19 86 MET A N 1
ATOM 664 C CA . MET A 1 86 ? 11.285 -17.013 -21.857 1.00 77.19 86 MET A CA 1
ATOM 665 C C . MET A 1 86 ? 11.292 -18.352 -21.112 1.00 77.19 86 MET A C 1
ATOM 667 O O . MET A 1 86 ? 10.979 -18.382 -19.893 1.00 77.19 86 MET A O 1
#